Protein AF-A0A7X7AJG5-F1 (afdb_monomer_lite)

Structure (mmCIF, N/CA/C/O backbone):
data_AF-A0A7X7AJG5-F1
#
_entry.id   AF-A0A7X7AJG5-F1
#
loop_
_atom_site.group_PDB
_atom_site.id
_atom_site.type_symbol
_atom_site.label_atom_id
_atom_site.label_alt_id
_atom_site.label_comp_id
_atom_site.label_asym_id
_atom_site.label_entity_id
_atom_site.label_seq_id
_atom_site.pdbx_PDB_ins_code
_atom_site.Cartn_x
_atom_site.Cartn_y
_atom_site.Cartn_z
_atom_site.occupancy
_atom_site.B_iso_or_equiv
_atom_site.auth_seq_id
_atom_site.auth_comp_id
_atom_site.auth_asym_id
_atom_site.auth_atom_id
_atom_site.pdbx_PDB_model_num
ATOM 1 N N . ARG A 1 1 ? -8.281 0.284 1.611 1.00 85.88 1 ARG A N 1
ATOM 2 C CA . ARG A 1 1 ? -8.276 -0.499 0.348 1.00 85.88 1 ARG A CA 1
ATOM 3 C C . ARG A 1 1 ? -7.468 0.290 -0.671 1.00 85.88 1 ARG A C 1
ATOM 5 O O . ARG A 1 1 ? -7.548 1.509 -0.629 1.00 85.88 1 ARG A O 1
ATOM 12 N N . VAL A 1 2 ? -6.695 -0.378 -1.528 1.00 92.62 2 VAL A N 1
ATOM 13 C CA . VAL A 1 2 ? -5.954 0.291 -2.610 1.00 92.62 2 VAL A CA 1
ATOM 14 C C . VAL A 1 2 ? -6.864 0.461 -3.829 1.00 92.62 2 VAL A C 1
ATOM 16 O O . VAL A 1 2 ? -7.532 -0.497 -4.229 1.00 92.62 2 VAL A O 1
ATOM 19 N N . GLU A 1 3 ? -6.868 1.655 -4.405 1.00 95.69 3 GLU A N 1
ATOM 20 C CA . GLU A 1 3 ? -7.547 2.075 -5.630 1.00 95.69 3 GLU A CA 1
ATOM 21 C C . GLU A 1 3 ? -6.492 2.392 -6.695 1.00 95.69 3 GLU A C 1
ATOM 23 O O . GLU A 1 3 ? -5.644 3.270 -6.506 1.00 95.69 3 GLU A O 1
ATOM 28 N N . ASP A 1 4 ? -6.535 1.639 -7.795 1.00 96.44 4 ASP A N 1
ATOM 29 C CA . ASP A 1 4 ? -5.562 1.734 -8.884 1.00 96.44 4 ASP A CA 1
ATOM 30 C C . ASP A 1 4 ? -5.529 3.143 -9.496 1.00 96.44 4 ASP A C 1
ATOM 32 O O . ASP A 1 4 ? -6.568 3.729 -9.803 1.00 96.44 4 ASP A O 1
ATOM 36 N N . GLY A 1 5 ? -4.329 3.710 -9.632 1.00 94.88 5 GLY A N 1
ATOM 37 C CA . GLY A 1 5 ? -4.091 5.045 -10.187 1.00 94.88 5 GLY A CA 1
ATOM 38 C C . GLY A 1 5 ? -4.482 6.220 -9.279 1.00 94.88 5 GLY A C 1
ATOM 39 O O . GLY A 1 5 ? -4.283 7.377 -9.669 1.00 94.88 5 GLY A O 1
ATOM 40 N N . PHE A 1 6 ? -5.018 5.961 -8.080 1.00 96.44 6 PHE A N 1
ATOM 41 C CA . PHE A 1 6 ? -5.415 7.004 -7.128 1.00 96.44 6 PHE A CA 1
ATOM 42 C C . PHE A 1 6 ? -4.533 7.034 -5.880 1.00 96.44 6 PHE A C 1
ATOM 44 O O . PHE A 1 6 ? -3.874 8.042 -5.630 1.00 96.44 6 PHE A O 1
ATOM 51 N N . ASN A 1 7 ? -4.482 5.931 -5.129 1.00 95.38 7 ASN A N 1
ATOM 52 C CA . ASN A 1 7 ? -3.673 5.804 -3.907 1.00 95.38 7 ASN A CA 1
ATOM 53 C C . ASN A 1 7 ? -2.647 4.659 -3.983 1.00 95.38 7 ASN A C 1
ATOM 55 O O . ASN A 1 7 ? -2.044 4.280 -2.979 1.00 95.38 7 ASN A O 1
ATOM 59 N N . GLY A 1 8 ? -2.458 4.102 -5.179 1.00 95.44 8 GLY A N 1
ATOM 60 C CA . GLY A 1 8 ? -1.495 3.053 -5.471 1.00 95.44 8 GLY A CA 1
ATOM 61 C C . GLY A 1 8 ? -1.711 2.473 -6.864 1.00 95.44 8 GLY A C 1
ATOM 62 O O . GLY A 1 8 ? -2.467 3.016 -7.667 1.00 95.44 8 GLY A O 1
ATOM 63 N N . LEU A 1 9 ? -1.045 1.356 -7.143 1.00 96.31 9 LEU A N 1
ATOM 64 C CA . LEU A 1 9 ? -1.160 0.630 -8.404 1.00 96.31 9 LEU A CA 1
ATOM 65 C C . LEU A 1 9 ? -1.484 -0.834 -8.121 1.00 96.31 9 LEU A C 1
ATOM 67 O O . LEU A 1 9 ? -0.904 -1.454 -7.227 1.00 96.31 9 LEU A O 1
ATOM 71 N N . HIS A 1 10 ? -2.415 -1.392 -8.881 1.00 96.62 10 HIS A N 1
ATOM 72 C CA . HIS A 1 10 ? -2.667 -2.825 -8.909 1.00 96.62 10 HIS A CA 1
ATOM 73 C C . HIS A 1 10 ? -1.732 -3.488 -9.916 1.00 96.62 10 HIS A C 1
ATOM 75 O O . HIS A 1 10 ? -1.366 -2.920 -10.945 1.00 96.62 10 HIS A O 1
ATOM 81 N N . PHE A 1 11 ? -1.382 -4.732 -9.627 1.00 96.44 11 PHE A N 1
ATOM 82 C CA . PHE A 1 11 ? -0.635 -5.596 -10.527 1.00 96.44 11 PHE A CA 1
ATOM 83 C C . PHE A 1 11 ? -1.272 -6.985 -10.533 1.00 96.44 11 PHE A C 1
ATOM 85 O O . PHE A 1 11 ? -2.089 -7.331 -9.674 1.00 96.44 11 PHE A O 1
ATOM 92 N N . LYS A 1 12 ? -0.923 -7.781 -11.538 1.00 96.69 12 LYS A N 1
ATOM 93 C CA . LYS A 1 12 ? -1.465 -9.126 -11.715 1.00 96.69 12 LYS A CA 1
ATOM 94 C C . LYS A 1 12 ? -0.715 -10.110 -10.820 1.00 96.69 12 LYS A C 1
ATOM 96 O O . LYS A 1 12 ? 0.510 -10.172 -10.827 1.00 96.69 12 LYS A O 1
ATOM 101 N N . VAL A 1 13 ? -1.459 -10.906 -10.057 1.00 96.50 13 VAL A N 1
ATOM 102 C CA . VAL A 1 13 ? -0.877 -11.931 -9.179 1.00 96.50 13 VAL A CA 1
ATOM 103 C C . VAL A 1 13 ? -0.118 -12.966 -10.012 1.00 96.50 13 VAL A C 1
ATOM 105 O O . VAL A 1 13 ? -0.646 -13.478 -10.997 1.00 96.50 13 VAL A O 1
ATOM 108 N N . GLY A 1 14 ? 1.108 -13.281 -9.589 1.00 97.19 14 GLY A N 1
ATOM 109 C CA . GLY A 1 14 ? 1.983 -14.242 -10.266 1.00 97.19 14 GLY 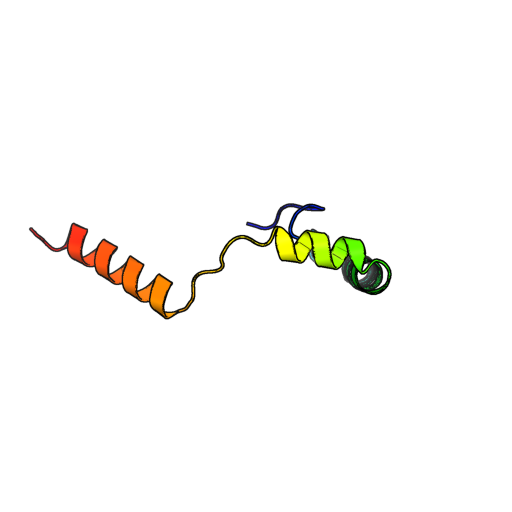A CA 1
ATOM 110 C C . GLY A 1 14 ? 2.712 -13.688 -11.493 1.00 97.19 14 GLY A C 1
ATOM 111 O O . GLY A 1 14 ? 3.420 -14.443 -12.149 1.00 97.19 14 GLY A O 1
ATOM 112 N N . ASP A 1 15 ? 2.557 -12.398 -11.794 1.00 97.81 15 ASP A N 1
ATOM 113 C CA . ASP A 1 15 ? 3.180 -11.740 -12.940 1.00 97.81 15 ASP A CA 1
ATOM 114 C C . ASP A 1 15 ? 4.294 -10.796 -12.462 1.00 97.81 15 ASP A C 1
ATOM 116 O O . ASP A 1 15 ? 4.048 -9.664 -12.040 1.00 97.81 15 ASP A O 1
ATOM 120 N N . ALA A 1 16 ? 5.524 -11.314 -12.430 1.00 97.69 16 ALA A N 1
ATOM 121 C CA . ALA A 1 16 ? 6.675 -10.583 -11.905 1.00 97.69 16 ALA A CA 1
ATOM 122 C C . ALA A 1 16 ? 7.123 -9.444 -12.832 1.00 97.69 16 ALA A C 1
ATOM 124 O O . ALA A 1 16 ? 7.551 -8.405 -12.336 1.00 97.69 16 ALA A O 1
ATOM 125 N N . GLU A 1 17 ? 6.990 -9.622 -14.150 1.00 98.19 17 GLU A N 1
ATOM 126 C CA . GLU A 1 17 ? 7.311 -8.587 -15.140 1.00 98.19 17 GLU A CA 1
ATOM 127 C C . GLU A 1 17 ? 6.361 -7.402 -14.979 1.00 98.19 17 GLU A C 1
ATOM 129 O O . GLU A 1 17 ? 6.809 -6.271 -14.809 1.00 98.19 17 GLU A O 1
ATOM 134 N N . TYR A 1 18 ? 5.054 -7.662 -14.860 1.00 97.56 18 TYR A N 1
ATOM 135 C CA . TYR A 1 18 ? 4.102 -6.573 -14.659 1.00 97.56 18 TYR A CA 1
ATOM 136 C C . TYR A 1 18 ? 4.298 -5.841 -13.320 1.00 97.56 18 TYR A C 1
ATOM 138 O O . TYR A 1 18 ? 4.069 -4.635 -13.227 1.00 97.56 18 TYR A O 1
ATOM 146 N N . LEU A 1 19 ? 4.735 -6.540 -12.266 1.00 97.12 19 LEU A N 1
ATOM 147 C CA . LEU A 1 19 ? 5.119 -5.887 -11.012 1.00 97.12 19 LEU A CA 1
ATOM 148 C C . LEU A 1 19 ? 6.355 -4.989 -11.194 1.00 97.12 19 LEU A C 1
ATOM 150 O O . LEU A 1 19 ? 6.362 -3.877 -10.664 1.00 97.12 19 LEU A O 1
ATOM 154 N N . ALA A 1 20 ? 7.369 -5.448 -11.933 1.00 97.88 20 ALA A N 1
ATOM 155 C CA . ALA A 1 20 ? 8.567 -4.661 -12.222 1.00 97.88 20 ALA A CA 1
ATOM 156 C C . ALA A 1 20 ? 8.214 -3.370 -12.976 1.00 97.88 20 ALA A C 1
ATOM 158 O O . ALA A 1 20 ? 8.577 -2.292 -12.507 1.00 97.88 20 ALA A O 1
ATOM 159 N N . ASP A 1 21 ? 7.384 -3.455 -14.020 1.00 97.44 21 ASP A N 1
ATOM 160 C CA . ASP A 1 21 ? 6.917 -2.287 -14.783 1.00 97.44 21 ASP A CA 1
ATOM 161 C C . ASP A 1 21 ? 6.226 -1.243 -13.887 1.00 97.44 21 ASP A C 1
ATOM 163 O O . ASP A 1 21 ? 6.415 -0.033 -14.037 1.00 97.44 21 ASP A O 1
ATOM 167 N N . LYS A 1 22 ? 5.410 -1.689 -12.919 1.00 96.38 22 LYS A N 1
ATOM 168 C CA . LYS A 1 22 ? 4.743 -0.782 -11.966 1.00 96.38 22 LYS A CA 1
ATOM 169 C C . LYS A 1 22 ? 5.728 -0.112 -11.018 1.00 96.38 22 LYS A C 1
ATOM 171 O O . LYS A 1 22 ? 5.526 1.049 -10.665 1.00 96.38 22 LYS A O 1
ATOM 176 N N . ILE A 1 23 ? 6.757 -0.836 -10.586 1.00 95.69 23 ILE A N 1
ATOM 177 C CA . ILE A 1 23 ? 7.808 -0.298 -9.722 1.00 95.69 23 ILE A CA 1
ATOM 178 C C . ILE A 1 23 ? 8.624 0.749 -10.489 1.00 95.69 23 ILE A C 1
ATOM 180 O O . ILE A 1 23 ? 8.798 1.858 -9.983 1.00 95.69 23 ILE A O 1
ATOM 184 N N . GLU A 1 24 ? 9.051 0.437 -11.714 1.00 97.75 24 GLU A N 1
ATOM 185 C CA . GLU A 1 24 ? 9.779 1.364 -12.593 1.00 97.75 24 GLU A CA 1
ATOM 186 C C . GLU A 1 24 ? 8.965 2.632 -12.863 1.00 97.75 24 GLU A C 1
ATOM 188 O O . GLU A 1 24 ? 9.452 3.738 -12.637 1.00 97.75 24 GLU A O 1
ATOM 193 N N . TYR A 1 25 ? 7.677 2.493 -13.191 1.00 95.94 25 TYR A N 1
ATOM 194 C CA . TYR A 1 25 ? 6.783 3.636 -13.376 1.00 95.94 25 TYR A CA 1
ATOM 195 C C . TYR A 1 25 ? 6.773 4.597 -12.173 1.00 95.94 25 TYR A C 1
ATOM 197 O O . TYR A 1 25 ? 6.807 5.814 -12.353 1.00 95.94 25 TYR A O 1
ATOM 205 N N . VAL A 1 26 ? 6.744 4.080 -10.939 1.00 95.06 26 VAL A N 1
ATOM 206 C CA . VAL A 1 26 ? 6.743 4.911 -9.718 1.00 95.06 26 VAL A CA 1
ATOM 207 C C . VAL A 1 26 ? 8.087 5.617 -9.495 1.00 95.06 26 VAL A C 1
ATOM 209 O O . VAL A 1 26 ? 8.116 6.712 -8.918 1.00 95.06 26 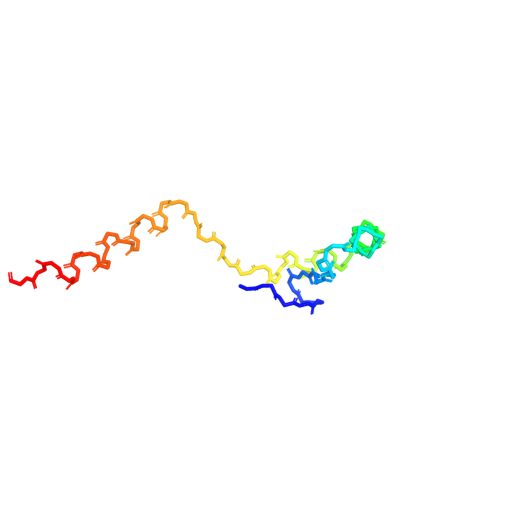VAL A O 1
ATOM 212 N N . PHE A 1 27 ? 9.194 5.011 -9.929 1.00 94.88 27 PHE A N 1
ATOM 213 C CA . PHE A 1 27 ? 10.511 5.645 -9.883 1.00 94.88 27 PHE A CA 1
ATOM 214 C C . PHE A 1 27 ? 10.639 6.763 -10.917 1.00 94.88 27 PHE A C 1
ATOM 216 O O . PHE A 1 27 ? 11.094 7.854 -10.564 1.00 94.88 27 PHE A O 1
ATOM 223 N N . ASP A 1 28 ? 10.166 6.519 -12.136 1.00 97.75 28 ASP A N 1
ATOM 224 C CA . ASP A 1 28 ? 10.310 7.442 -13.262 1.00 97.75 28 ASP A CA 1
ATOM 225 C C . ASP A 1 28 ? 9.310 8.610 -13.231 1.00 97.75 28 ASP A C 1
ATOM 227 O O . ASP A 1 28 ? 9.558 9.643 -13.848 1.00 97.75 28 ASP A O 1
ATOM 231 N N . ASN A 1 29 ? 8.199 8.480 -12.492 1.00 96.00 29 ASN A N 1
ATOM 232 C CA . ASN A 1 29 ? 7.125 9.482 -12.421 1.00 96.00 29 ASN A CA 1
ATOM 233 C C . ASN A 1 29 ? 6.918 9.965 -10.967 1.00 96.00 29 ASN A C 1
ATOM 235 O O . ASN A 1 29 ? 5.938 9.585 -10.305 1.00 96.00 29 ASN A O 1
ATOM 239 N N . PRO A 1 30 ? 7.838 10.782 -10.414 1.00 94.00 30 PRO A N 1
ATOM 240 C CA . PRO A 1 30 ? 7.798 11.217 -9.016 1.00 94.00 30 PRO A CA 1
ATOM 241 C C . PRO A 1 30 ? 6.526 11.992 -8.646 1.00 94.00 30 PRO A C 1
ATOM 243 O O . PRO A 1 30 ? 6.034 11.842 -7.528 1.00 94.00 30 PRO A O 1
ATOM 246 N N . GLU A 1 31 ? 5.943 12.753 -9.570 1.00 94.88 31 GLU A N 1
ATOM 247 C CA . GLU A 1 31 ? 4.670 13.451 -9.361 1.00 94.88 31 GLU A CA 1
ATOM 248 C C . GLU A 1 31 ? 3.499 12.478 -9.164 1.00 94.88 31 GLU A C 1
ATOM 250 O O . GLU A 1 31 ? 2.613 12.710 -8.336 1.00 94.88 31 GLU A O 1
ATOM 255 N N . SER A 1 32 ? 3.521 11.341 -9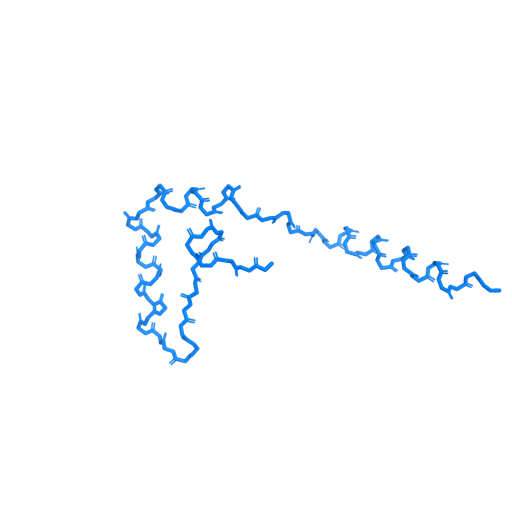.865 1.00 91.75 32 SER A N 1
ATOM 256 C CA . SER A 1 32 ? 2.529 10.281 -9.677 1.00 91.75 32 SER A CA 1
ATOM 257 C C . SER A 1 32 ? 2.696 9.629 -8.306 1.00 91.75 32 SER A C 1
ATOM 259 O O . SER A 1 32 ? 1.710 9.410 -7.602 1.00 91.75 32 SER A O 1
ATOM 261 N N . ARG A 1 33 ? 3.942 9.410 -7.865 1.00 94.06 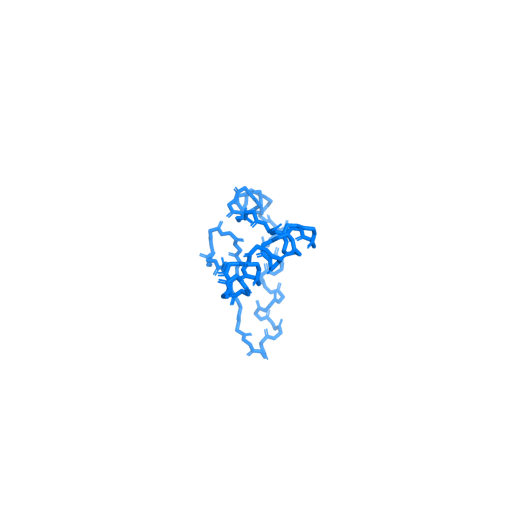33 ARG A N 1
ATOM 262 C CA . ARG A 1 33 ? 4.244 8.909 -6.515 1.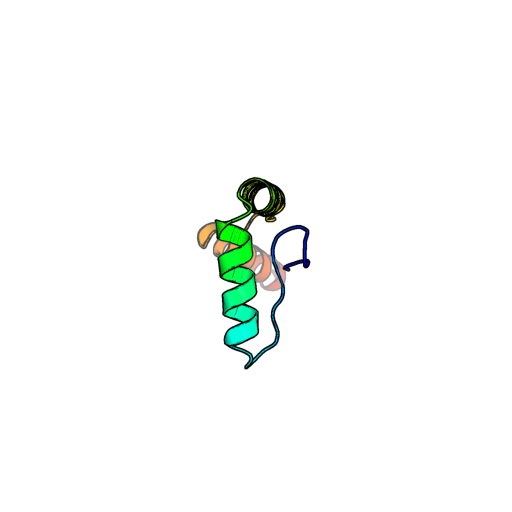00 94.06 33 ARG A CA 1
ATOM 263 C C . ARG A 1 33 ? 3.720 9.842 -5.422 1.00 94.06 33 ARG A C 1
ATOM 265 O O . ARG A 1 33 ? 3.075 9.374 -4.486 1.00 94.06 33 ARG A O 1
ATOM 272 N N . GLU A 1 34 ? 3.973 11.143 -5.532 1.00 95.19 34 GLU A N 1
ATOM 273 C CA . GLU A 1 34 ? 3.492 12.136 -4.560 1.00 95.19 34 GLU A CA 1
ATOM 274 C C . GLU A 1 34 ? 1.965 12.184 -4.502 1.00 95.19 34 GLU A C 1
ATOM 276 O O . GLU A 1 34 ? 1.387 12.195 -3.411 1.00 95.19 34 GLU A O 1
ATOM 281 N N . LYS A 1 35 ? 1.306 12.120 -5.666 1.00 95.19 35 LYS A N 1
ATOM 282 C CA . LYS A 1 35 ? -0.152 12.004 -5.757 1.00 95.19 35 LYS A CA 1
ATOM 283 C C . LYS A 1 35 ? -0.672 10.747 -5.062 1.00 95.19 35 LYS A C 1
ATOM 285 O O . LYS A 1 35 ? -1.707 10.806 -4.407 1.00 95.19 35 LYS A O 1
ATOM 290 N N . PHE A 1 36 ? 0.005 9.608 -5.193 1.00 95.62 36 PHE A N 1
ATOM 291 C CA . PHE A 1 36 ? -0.428 8.396 -4.500 1.00 95.62 36 PHE A CA 1
ATOM 292 C C . PHE A 1 36 ? -0.311 8.565 -2.990 1.00 95.62 36 PHE A C 1
ATOM 294 O O . PHE A 1 36 ? -1.288 8.319 -2.291 1.00 95.62 36 PHE A O 1
ATOM 301 N N . ILE A 1 37 ? 0.834 9.056 -2.503 1.00 93.69 37 ILE A N 1
ATOM 302 C CA . ILE A 1 37 ? 1.095 9.263 -1.071 1.00 93.69 37 ILE A CA 1
ATOM 303 C C . ILE A 1 37 ? 0.048 10.185 -0.441 1.00 93.69 37 ILE A C 1
ATOM 305 O O . ILE A 1 37 ? -0.467 9.866 0.629 1.00 93.69 37 ILE A O 1
ATOM 309 N N . SER A 1 38 ? -0.311 11.289 -1.103 1.00 95.31 38 SER A N 1
ATOM 310 C CA . SER A 1 38 ? -1.314 12.226 -0.578 1.00 95.31 38 SER A CA 1
ATOM 311 C C . SER A 1 38 ? -2.731 11.644 -0.514 1.00 95.31 38 SER A C 1
ATOM 313 O O . SER A 1 38 ? -3.551 12.133 0.262 1.00 95.31 38 SER A O 1
ATOM 315 N N . ASN A 1 39 ? -3.008 10.582 -1.278 1.00 96.12 39 ASN A N 1
ATOM 316 C CA . ASN A 1 39 ? -4.294 9.883 -1.303 1.00 96.12 39 ASN A CA 1
ATOM 317 C C . ASN A 1 39 ? -4.301 8.574 -0.492 1.00 96.12 39 ASN A C 1
ATOM 319 O O . ASN A 1 39 ? -5.331 7.892 -0.451 1.00 96.12 39 ASN A O 1
ATOM 323 N N . ILE A 1 40 ? -3.189 8.188 0.152 1.00 93.56 40 ILE A N 1
ATOM 324 C CA . ILE A 1 40 ? -3.172 7.029 1.052 1.00 93.56 40 ILE A CA 1
ATOM 325 C C . ILE A 1 40 ? -4.057 7.361 2.264 1.00 93.56 40 ILE A C 1
ATOM 327 O O . ILE A 1 40 ? -3.772 8.316 2.989 1.00 93.56 40 ILE A O 1
ATOM 331 N N . PRO A 1 41 ? -5.139 6.597 2.510 1.00 91.38 41 PRO A N 1
ATOM 332 C CA . PRO A 1 41 ? -5.971 6.822 3.681 1.00 91.38 41 PRO A CA 1
ATOM 333 C C . PRO A 1 41 ? -5.175 6.520 4.951 1.00 91.38 41 PRO A C 1
ATOM 335 O O . PRO A 1 41 ? -4.255 5.702 4.932 1.00 91.38 41 PRO A O 1
ATOM 338 N N . HIS A 1 42 ? -5.576 7.128 6.069 1.00 91.12 42 HIS A N 1
ATOM 339 C CA . HIS A 1 42 ? -4.965 6.859 7.370 1.00 91.12 42 HIS A CA 1
ATOM 340 C C . HIS A 1 42 ? -4.892 5.352 7.649 1.00 91.12 42 HIS A C 1
ATOM 342 O O . HIS A 1 42 ? -5.914 4.658 7.684 1.00 91.12 42 HIS A O 1
ATOM 348 N N . VAL A 1 43 ? -3.672 4.852 7.838 1.00 90.00 43 VAL A N 1
ATOM 349 C CA . VAL A 1 43 ? -3.422 3.471 8.243 1.00 90.00 43 VAL A CA 1
ATOM 350 C C . VAL A 1 43 ? -3.303 3.470 9.756 1.00 90.00 43 VAL A C 1
ATOM 352 O O . VAL A 1 43 ? -2.367 4.045 10.307 1.00 90.00 43 VAL A O 1
ATOM 355 N N . LYS A 1 44 ? -4.261 2.814 10.417 1.00 93.50 44 LYS A N 1
ATOM 356 C CA . LYS A 1 44 ? -4.291 2.718 11.877 1.00 93.50 44 LYS A CA 1
ATOM 357 C C . LYS A 1 44 ? -2.977 2.148 12.403 1.00 93.50 44 LYS A C 1
ATOM 359 O O . LYS A 1 44 ? -2.526 1.086 11.969 1.00 93.50 44 LYS A O 1
ATOM 364 N N . THR A 1 45 ? -2.418 2.830 13.386 1.00 96.62 45 THR A N 1
ATOM 365 C CA . THR A 1 45 ? -1.336 2.329 14.228 1.00 96.62 45 THR A CA 1
ATOM 366 C C . THR A 1 45 ? -1.782 1.097 15.017 1.00 96.62 45 THR A C 1
ATOM 368 O O . THR A 1 45 ? -2.972 0.774 15.113 1.00 96.62 45 THR A O 1
ATOM 371 N N . ILE A 1 46 ? -0.819 0.388 15.607 1.00 96.56 46 ILE A N 1
ATOM 372 C CA . ILE A 1 46 ? -1.114 -0.741 16.498 1.00 96.56 46 ILE A CA 1
ATOM 373 C C . ILE A 1 46 ? -2.000 -0.272 17.661 1.00 96.56 46 ILE A C 1
ATOM 375 O O . ILE A 1 46 ? -3.009 -0.913 17.944 1.00 96.56 46 ILE A O 1
ATOM 379 N N . ASP A 1 47 ? -1.689 0.875 18.265 1.00 98.00 47 ASP A N 1
ATOM 380 C CA . ASP A 1 47 ? -2.432 1.410 19.412 1.00 98.00 47 ASP A CA 1
ATOM 381 C C . ASP A 1 47 ? -3.876 1.788 19.062 1.00 98.00 47 ASP A C 1
ATOM 383 O O . ASP A 1 47 ? -4.796 1.511 19.836 1.00 98.00 47 ASP A O 1
ATOM 387 N N . GLU A 1 48 ? -4.104 2.368 17.880 1.00 97.69 48 GLU A N 1
ATOM 388 C CA . GLU A 1 48 ? -5.456 2.665 17.390 1.00 97.69 48 GLU A CA 1
ATOM 389 C C . GLU A 1 48 ? -6.266 1.387 17.159 1.00 97.69 48 GLU A C 1
ATOM 391 O O . GLU A 1 48 ? -7.428 1.320 17.565 1.00 97.69 48 GLU A O 1
ATOM 396 N N . ASN A 1 49 ? -5.651 0.353 16.571 1.00 97.44 49 ASN A N 1
ATOM 397 C CA . ASN A 1 49 ? -6.302 -0.949 16.402 1.00 97.44 49 ASN A CA 1
ATOM 398 C C . ASN A 1 49 ? -6.634 -1.593 17.759 1.00 97.44 49 ASN A C 1
ATOM 400 O O . ASN A 1 49 ? -7.743 -2.091 17.950 1.00 97.44 49 ASN A O 1
ATOM 404 N N . VAL A 1 50 ? -5.703 -1.573 18.719 1.00 97.88 50 VAL A N 1
ATOM 405 C CA . VAL A 1 50 ? -5.921 -2.132 20.065 1.00 97.88 50 VAL A CA 1
ATOM 406 C C . VAL A 1 50 ? -7.046 -1.393 20.785 1.00 97.88 50 VAL A C 1
ATOM 408 O O . VAL A 1 50 ? -7.936 -2.029 21.353 1.00 97.88 50 VAL A O 1
ATOM 411 N N . SER A 1 51 ? -7.037 -0.062 20.734 1.00 97.50 51 SER A N 1
ATOM 412 C CA . SER A 1 51 ? -8.058 0.771 21.376 1.00 97.50 51 SER A CA 1
ATOM 413 C C . SER A 1 51 ? -9.451 0.482 20.814 1.00 97.50 51 SER A C 1
ATOM 415 O O . SER A 1 51 ? -10.394 0.278 21.576 1.00 97.50 51 SER A O 1
ATOM 417 N N . GLU A 1 52 ? -9.578 0.383 19.489 1.00 96.25 52 G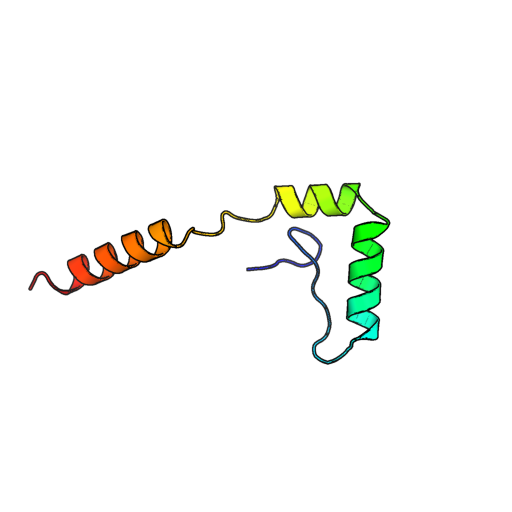LU A N 1
ATOM 418 C CA . GLU A 1 52 ? -10.839 0.030 18.832 1.00 96.25 52 GLU A CA 1
ATOM 419 C C . GLU A 1 52 ? -11.331 -1.370 19.227 1.00 96.25 52 GLU A C 1
ATOM 421 O O . GLU A 1 52 ? -12.507 -1.536 19.556 1.00 96.25 52 GLU A O 1
ATOM 426 N N . LEU A 1 53 ? -10.441 -2.370 19.256 1.00 96.94 53 LEU A N 1
ATOM 427 C CA . LEU A 1 53 ? -10.793 -3.730 19.673 1.00 96.94 53 LEU A CA 1
ATOM 428 C C . LEU A 1 53 ? -11.299 -3.766 21.119 1.00 96.94 53 LEU A C 1
ATOM 430 O O . LEU A 1 53 ? -12.319 -4.400 21.393 1.00 96.94 53 LEU A O 1
ATOM 434 N N . ILE A 1 54 ? -10.627 -3.067 22.038 1.00 97.00 54 ILE A N 1
ATOM 435 C CA . ILE A 1 54 ? -11.054 -2.971 23.441 1.00 97.00 54 ILE A CA 1
ATOM 436 C C . ILE A 1 54 ? -12.466 -2.385 23.537 1.00 97.00 54 ILE A C 1
ATOM 438 O O . ILE A 1 54 ? -13.299 -2.922 24.271 1.00 97.00 54 ILE A O 1
ATOM 442 N N . GLU A 1 55 ? -12.760 -1.315 22.798 1.00 96.44 55 GLU A N 1
ATOM 443 C CA . GLU A 1 55 ? -14.089 -0.696 22.808 1.00 96.44 55 GLU A CA 1
ATOM 444 C C . GLU A 1 55 ? -15.169 -1.620 22.226 1.00 96.44 55 GLU A C 1
ATOM 446 O O . GLU A 1 55 ? -16.260 -1.722 22.798 1.00 96.44 55 GLU A O 1
ATOM 451 N N . ILE A 1 56 ? -14.857 -2.372 21.164 1.00 96.06 56 ILE A N 1
ATOM 452 C CA . ILE A 1 56 ? -15.749 -3.412 20.630 1.00 96.06 56 ILE A CA 1
ATOM 453 C C . ILE A 1 56 ? -16.050 -4.460 21.712 1.00 96.06 56 ILE A C 1
ATOM 455 O O . ILE A 1 56 ? -17.220 -4.733 21.991 1.00 96.06 56 ILE A O 1
ATOM 459 N N . TYR A 1 57 ? -15.032 -5.011 22.381 1.00 95.81 57 TYR A N 1
ATOM 460 C CA . TYR A 1 57 ? -15.248 -6.021 23.423 1.00 95.81 57 TYR A CA 1
ATOM 461 C C . TYR A 1 57 ? -16.030 -5.472 24.620 1.00 95.81 57 TYR A C 1
ATOM 463 O O . TYR A 1 57 ? -16.969 -6.126 25.077 1.00 95.81 57 TYR A O 1
ATOM 471 N N . LYS A 1 58 ? -15.721 -4.259 25.102 1.00 95.06 58 LYS A N 1
ATOM 472 C CA . LYS A 1 58 ? -16.470 -3.605 26.194 1.00 95.06 58 LYS A CA 1
ATOM 473 C C . LYS A 1 58 ? -17.947 -3.421 25.854 1.00 95.06 58 LYS A C 1
ATOM 475 O O . LYS A 1 58 ? -18.801 -3.616 26.718 1.00 95.06 58 LYS A O 1
ATOM 480 N N . LYS A 1 59 ? -18.259 -3.058 24.606 1.00 93.25 59 LYS A N 1
ATOM 481 C CA . LYS A 1 59 ? -19.640 -2.875 24.137 1.00 93.25 59 LYS A CA 1
ATOM 482 C C . LYS A 1 59 ? -20.454 -4.170 24.194 1.00 93.25 59 LYS A C 1
ATOM 484 O O . LYS A 1 59 ? -21.653 -4.108 24.438 1.00 93.25 59 LYS A O 1
ATOM 489 N N . HIS A 1 60 ? -19.810 -5.319 23.994 1.00 88.00 60 HIS A N 1
ATOM 490 C CA . HIS A 1 60 ? -20.467 -6.628 23.946 1.00 88.00 60 HIS A CA 1
ATOM 491 C C . HIS A 1 60 ? -20.335 -7.462 25.232 1.00 88.00 60 HIS A C 1
ATOM 493 O O . HIS A 1 60 ? -20.945 -8.522 25.321 1.00 88.00 60 HIS A O 1
ATOM 499 N N . THR A 1 61 ? -19.575 -7.000 26.231 1.00 80.62 61 THR A N 1
ATOM 500 C CA . THR A 1 61 ? -19.400 -7.687 27.530 1.00 80.62 61 THR A CA 1
ATOM 501 C C . THR A 1 61 ? -20.125 -7.016 28.695 1.00 80.62 61 THR A C 1
ATOM 503 O O . THR A 1 61 ? -20.208 -7.606 29.768 1.00 80.62 61 THR A O 1
ATOM 506 N N . LYS A 1 62 ? -20.703 -5.821 28.507 1.00 59.53 62 LYS A N 1
ATOM 507 C CA . LYS A 1 62 ? -21.696 -5.274 29.443 1.00 59.53 62 LYS A CA 1
ATOM 508 C C . LYS A 1 62 ? -23.038 -5.982 29.224 1.00 59.53 62 LYS A C 1
ATOM 510 O O . LYS A 1 62 ? -23.865 -5.499 28.454 1.00 59.53 62 LYS A O 1
ATOM 515 N N . SER A 1 63 ? -23.217 -7.122 29.886 1.00 55.94 63 SER A N 1
ATOM 516 C CA . SER A 1 63 ? -24.503 -7.794 30.089 1.00 55.94 63 SER A CA 1
ATOM 517 C C . SER A 1 63 ? -24.731 -8.057 31.568 1.00 55.94 63 SER A C 1
ATOM 519 O O . SER A 1 63 ? -23.729 -8.145 32.312 1.00 55.94 63 SER A O 1
#

Foldseek 3Di:
DDDDQQQAHDADPPDVVRVVVRVVCCVVCVVSVVRNPVRDPDDDDPVRVVVVVVVVVVVVPPD

Sequence (63 aa):
RVEDGFNGLHFKVGDAEYLADKIEYVFDNPESREKFISNIPHVKTIDENVSELIEIYKKHTKS

Radius of gyration: 18.08 Å; chains: 1; bounding box: 35×28×45 Å

pLDDT: mean 94.03, std 7.23, range [55.94, 98.19]

Secondary structure (DSSP, 8-state):
---BTTTB----TT-HHHHHHHHHHHHH-HHHHHHHHHTPPP---HHHHHHHHHHHHHHHH--